Protein AF-A0A815U2B8-F1 (afdb_monomer_lite)

Radius of gyration: 17.74 Å; chains: 1; bounding box: 56×16×37 Å

Foldseek 3Di:
DFPDPPCVPPPVVVLLVCLQDQEDADEEEDEHEADDDPQVVVVVVSCVSNVNHNYYHYHYHYDYDVVNVPPPDDPVRVVVPPDD

Secondary structure (DSSP, 8-state):
------IIIIIHHHHHHTTT-SEEEEEEEEEESSS---HHHHHHHHHHH-TT-SEEEEEEEEEE-GGGSTTSPPHHHHHTT---

Organism: NCBI:txid392033

Sequence (84 aa):
MARTFYYNELILPLIYRMANLEELGLYFTAFVNETFIDGNSLKKDILNHMLQLKQFAFDIRSIMSIKNQMDLPSKEDIQQFTIY

Structure (mmCIF, N/CA/C/O backbone):
data_AF-A0A815U2B8-F1
#
_entry.id   AF-A0A815U2B8-F1
#
loop_
_atom_site.group_PDB
_atom_site.id
_atom_site.type_symbol
_atom_site.label_atom_id
_atom_site.label_alt_id
_atom_site.label_comp_id
_atom_site.label_asym_id
_atom_site.label_entity_id
_atom_site.label_seq_id
_atom_site.pdbx_PDB_ins_code
_atom_site.Cartn_x
_atom_site.Cartn_y
_atom_site.Cartn_z
_atom_site.occupancy
_atom_site.B_iso_or_equiv
_atom_site.auth_seq_id
_atom_site.auth_comp_id
_atom_site.auth_asym_id
_atom_site.auth_atom_id
_atom_site.pdbx_PDB_model_num
ATOM 1 N N . MET A 1 1 ? 6.331 2.933 -25.135 1.00 34.69 1 MET A N 1
ATOM 2 C CA . MET A 1 1 ? 5.341 3.398 -24.139 1.00 34.69 1 MET A CA 1
ATOM 3 C C . MET A 1 1 ? 5.705 2.793 -22.796 1.00 34.69 1 MET A C 1
ATOM 5 O O . MET A 1 1 ? 5.619 1.577 -22.653 1.00 34.69 1 MET A O 1
ATOM 9 N N . ALA A 1 2 ? 6.200 3.608 -21.863 1.00 39.38 2 ALA A N 1
ATOM 10 C CA . ALA A 1 2 ? 6.503 3.160 -20.509 1.00 39.38 2 ALA A CA 1
ATOM 11 C C . ALA A 1 2 ? 5.190 2.812 -19.792 1.00 39.38 2 ALA A C 1
ATOM 13 O O . ALA A 1 2 ? 4.252 3.606 -19.819 1.00 39.38 2 ALA A O 1
ATOM 14 N N . ARG A 1 3 ? 5.082 1.613 -19.205 1.00 45.94 3 ARG A N 1
ATOM 15 C CA . ARG A 1 3 ? 3.976 1.319 -18.286 1.00 45.94 3 ARG A CA 1
ATOM 16 C C . ARG A 1 3 ? 4.341 1.947 -16.953 1.00 45.94 3 ARG A C 1
ATOM 18 O O . ARG A 1 3 ? 5.145 1.404 -16.203 1.00 45.94 3 ARG A O 1
ATOM 25 N N . THR A 1 4 ? 3.811 3.139 -16.737 1.00 55.94 4 THR A N 1
ATOM 26 C CA . THR A 1 4 ? 3.951 3.898 -15.501 1.00 55.94 4 THR A CA 1
ATOM 27 C C . THR A 1 4 ? 3.223 3.163 -14.379 1.00 55.94 4 THR A C 1
ATOM 29 O O . THR A 1 4 ? 2.160 2.581 -14.584 1.00 55.94 4 THR A O 1
ATOM 32 N N . PHE A 1 5 ? 3.800 3.160 -13.184 1.00 68.19 5 PHE A N 1
ATOM 33 C CA . PHE A 1 5 ? 3.124 2.710 -11.974 1.00 68.19 5 PHE A CA 1
ATOM 34 C C . PHE A 1 5 ? 1.960 3.674 -11.665 1.00 68.19 5 PHE A C 1
ATOM 36 O O . PHE A 1 5 ? 2.182 4.774 -11.169 1.00 68.19 5 PHE A O 1
ATOM 43 N N . TYR A 1 6 ? 0.726 3.281 -12.008 1.00 74.94 6 TYR A N 1
ATOM 44 C CA . TYR A 1 6 ? -0.492 4.104 -11.879 1.00 74.94 6 TYR A CA 1
ATOM 45 C C . TYR A 1 6 ? -1.075 4.085 -10.460 1.00 74.94 6 TYR A C 1
ATOM 47 O O . TYR A 1 6 ? -2.213 3.664 -10.225 1.00 74.94 6 TYR A O 1
ATOM 55 N N . TYR A 1 7 ? -0.260 4.458 -9.479 1.00 79.06 7 TYR A N 1
ATOM 56 C CA . TYR A 1 7 ? -0.675 4.442 -8.081 1.00 79.06 7 TYR A CA 1
ATOM 57 C C . TYR A 1 7 ? -1.838 5.398 -7.816 1.00 79.06 7 TYR A C 1
ATOM 59 O O . TYR A 1 7 ? 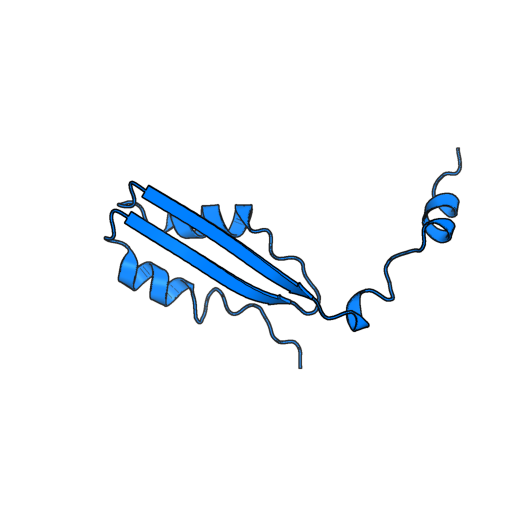-2.859 4.992 -7.259 1.00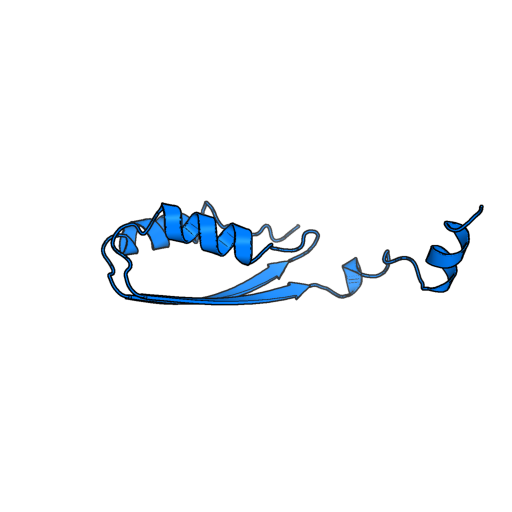 79.06 7 TYR A O 1
ATOM 67 N N . ASN A 1 8 ? -1.710 6.642 -8.272 1.00 81.00 8 ASN A N 1
ATOM 68 C CA . ASN A 1 8 ? -2.693 7.690 -8.014 1.00 81.00 8 ASN A CA 1
ATOM 69 C C . ASN A 1 8 ? -4.022 7.420 -8.727 1.00 81.00 8 ASN A C 1
ATOM 71 O O . ASN A 1 8 ? -5.084 7.742 -8.202 1.00 81.00 8 ASN A O 1
ATOM 75 N N . GLU A 1 9 ? -3.977 6.818 -9.914 1.00 85.88 9 GLU A N 1
ATOM 76 C CA . GLU A 1 9 ? -5.152 6.613 -10.755 1.00 85.88 9 GLU A CA 1
ATOM 77 C C . GLU A 1 9 ? -5.906 5.329 -10.408 1.00 85.88 9 GLU A C 1
ATOM 79 O O . GLU A 1 9 ? -7.130 5.289 -10.525 1.00 85.88 9 GLU A O 1
ATOM 84 N N . LEU A 1 10 ? -5.197 4.270 -9.999 1.00 83.19 10 LEU A N 1
ATOM 85 C CA . LEU A 1 10 ? -5.800 2.947 -9.811 1.00 83.19 10 LEU A CA 1
ATOM 86 C C . LEU A 1 10 ? -5.823 2.500 -8.353 1.00 83.19 10 LEU A C 1
ATOM 88 O O . LEU A 1 10 ? -6.827 1.951 -7.901 1.00 83.19 10 LEU A O 1
ATOM 92 N N . ILE A 1 11 ? -4.737 2.723 -7.614 1.00 84.69 11 ILE A N 1
ATOM 93 C CA . ILE A 1 11 ? -4.575 2.170 -6.266 1.00 84.69 11 ILE A CA 1
ATOM 94 C C . ILE A 1 11 ? -5.197 3.096 -5.229 1.00 84.69 11 ILE A C 1
ATOM 96 O O . ILE A 1 11 ? -6.032 2.654 -4.441 1.00 84.69 11 ILE A O 1
ATOM 100 N N . LEU A 1 12 ? -4.881 4.387 -5.273 1.00 88.69 12 LEU A N 1
ATOM 101 C CA . LEU A 1 12 ? -5.362 5.357 -4.294 1.00 88.69 12 LEU A CA 1
ATOM 102 C C . LEU A 1 12 ? -6.908 5.421 -4.194 1.00 88.69 12 LEU A C 1
ATOM 104 O O . LEU A 1 12 ? -7.431 5.385 -3.077 1.00 88.69 12 LEU A O 1
ATOM 108 N N . PRO A 1 13 ? -7.692 5.386 -5.294 1.00 92.19 13 PRO A N 1
ATOM 109 C CA . PRO A 1 13 ? -9.155 5.343 -5.203 1.00 92.19 13 PRO A CA 1
ATOM 110 C C . PRO A 1 13 ? -9.708 4.049 -4.590 1.00 92.19 13 PRO A C 1
ATOM 112 O O . PRO A 1 13 ? -10.828 4.034 -4.074 1.00 92.19 13 PRO A O 1
ATOM 115 N N . LEU A 1 14 ? -8.978 2.934 -4.684 1.00 89.75 14 LEU A N 1
ATOM 116 C CA . LEU A 1 14 ? -9.345 1.697 -3.989 1.00 89.75 14 LEU A CA 1
ATOM 117 C C . LEU A 1 14 ? -9.076 1.836 -2.493 1.00 89.75 14 LEU A C 1
ATOM 119 O O . LEU A 1 14 ? -9.933 1.471 -1.692 1.00 89.75 14 LEU A O 1
ATOM 123 N N . ILE A 1 15 ? -7.941 2.427 -2.123 1.00 91.12 15 ILE A N 1
ATOM 124 C CA . ILE A 1 15 ? -7.572 2.664 -0.723 1.00 91.12 15 ILE A CA 1
ATOM 125 C C . ILE A 1 15 ? -8.624 3.529 -0.034 1.00 91.12 15 ILE A C 1
ATOM 127 O O . ILE A 1 15 ? -9.114 3.153 1.027 1.00 91.12 15 ILE A O 1
ATOM 131 N N . TYR A 1 16 ? -9.060 4.620 -0.670 1.00 93.12 16 TYR A N 1
ATOM 132 C CA . TYR A 1 16 ? -10.117 5.469 -0.116 1.00 93.12 16 TYR A CA 1
ATOM 133 C C . TYR A 1 16 ? -11.437 4.727 0.098 1.00 93.12 16 TYR A C 1
ATOM 135 O O . TYR A 1 16 ? -12.096 4.923 1.115 1.00 93.12 16 TYR A O 1
ATOM 143 N N . ARG A 1 17 ? -11.817 3.835 -0.824 1.00 93.50 17 ARG A N 1
ATOM 144 C CA . ARG A 1 17 ? -13.023 3.003 -0.665 1.00 93.50 17 ARG A CA 1
ATOM 145 C C . ARG A 1 17 ? -12.907 2.006 0.487 1.00 93.50 17 ARG A C 1
ATOM 147 O O . ARG A 1 17 ? -13.924 1.600 1.039 1.00 93.50 17 ARG A O 1
ATOM 154 N N . MET A 1 18 ? -11.686 1.636 0.854 1.00 92.50 18 MET A N 1
ATOM 155 C CA . MET A 1 18 ? -11.372 0.702 1.932 1.00 92.50 18 MET A CA 1
ATOM 156 C C . MET A 1 18 ? -10.958 1.402 3.235 1.00 92.50 18 MET A C 1
ATOM 158 O O . MET A 1 18 ? -10.592 0.723 4.187 1.00 92.50 18 MET A O 1
ATOM 162 N N . ALA A 1 19 ? -11.020 2.735 3.317 1.00 92.31 19 ALA A N 1
ATOM 163 C CA . ALA A 1 19 ? -10.410 3.511 4.404 1.00 92.31 19 ALA A CA 1
ATOM 164 C C . ALA A 1 19 ? -10.930 3.180 5.820 1.00 92.31 19 ALA A C 1
ATOM 166 O O . ALA A 1 19 ? -10.247 3.468 6.801 1.00 92.31 19 ALA A O 1
ATOM 167 N N . ASN A 1 20 ? -12.113 2.565 5.923 1.00 94.62 20 ASN A N 1
ATOM 168 C CA . ASN A 1 20 ? -12.726 2.148 7.189 1.00 94.62 20 ASN A CA 1
ATOM 169 C C . ASN A 1 20 ? -12.439 0.681 7.567 1.00 94.62 20 ASN A C 1
ATOM 171 O O . ASN A 1 20 ? -13.032 0.166 8.511 1.00 94.62 20 ASN A O 1
ATOM 175 N N . LEU A 1 21 ? -11.600 -0.035 6.812 1.00 96.44 21 LEU A N 1
ATOM 176 C CA . LEU A 1 21 ? -11.199 -1.386 7.194 1.00 96.44 21 LEU A CA 1
ATOM 177 C C . LEU A 1 21 ? -10.314 -1.339 8.441 1.00 96.44 21 LEU A C 1
ATOM 179 O O . LEU A 1 21 ? -9.387 -0.538 8.527 1.00 96.44 21 LEU A O 1
ATOM 183 N N . GLU A 1 22 ? -10.564 -2.251 9.377 1.00 97.31 22 GLU A N 1
ATOM 184 C CA . GLU A 1 22 ? -9.674 -2.463 10.521 1.00 97.31 22 GLU A CA 1
ATOM 185 C C . GLU A 1 22 ? -8.540 -3.442 10.189 1.00 97.31 22 GLU A C 1
ATOM 187 O O . GLU A 1 22 ? -7.490 -3.423 10.829 1.00 97.31 22 GLU A O 1
ATOM 192 N N . GLU A 1 23 ? -8.722 -4.287 9.175 1.00 97.19 23 GLU A N 1
ATOM 193 C CA . GLU A 1 23 ? -7.747 -5.296 8.771 1.00 97.19 23 GLU A CA 1
ATOM 194 C C . GLU A 1 23 ? -7.649 -5.354 7.247 1.00 97.19 23 GLU A C 1
ATOM 196 O O . GLU A 1 23 ? -8.664 -5.407 6.548 1.00 97.19 23 GLU A O 1
ATOM 201 N N . LEU A 1 24 ? -6.422 -5.346 6.722 1.00 94.62 24 LEU A N 1
ATOM 202 C CA . LEU A 1 24 ? -6.166 -5.483 5.292 1.00 94.62 24 LEU A CA 1
ATOM 203 C C . LEU A 1 24 ? -4.900 -6.303 5.036 1.00 94.62 24 LEU A C 1
ATOM 205 O O . LEU A 1 24 ? -3.824 -6.011 5.558 1.00 94.62 24 LEU A O 1
ATOM 209 N N . GLY A 1 25 ? -5.036 -7.298 4.160 1.00 94.69 25 GLY A N 1
ATOM 210 C CA . GLY A 1 25 ? -3.921 -7.939 3.476 1.00 94.69 25 GLY A CA 1
ATOM 211 C C . GLY A 1 25 ? -3.831 -7.427 2.044 1.00 94.69 25 GLY A C 1
ATOM 212 O O . GLY A 1 25 ? -4.770 -7.603 1.269 1.00 94.69 25 GLY A O 1
ATOM 213 N N . LEU A 1 26 ? -2.712 -6.802 1.686 1.00 90.50 26 LEU A N 1
ATOM 214 C CA . LEU A 1 26 ? -2.462 -6.279 0.349 1.00 90.50 26 LEU A CA 1
ATOM 215 C C . LEU A 1 26 ? -1.218 -6.938 -0.251 1.00 90.50 26 LEU A C 1
ATOM 217 O O . LEU A 1 26 ? -0.097 -6.697 0.191 1.00 90.50 26 LEU A O 1
ATOM 221 N N . TYR A 1 27 ? -1.439 -7.745 -1.288 1.00 90.12 27 TYR A N 1
ATOM 222 C CA . TYR A 1 27 ? -0.386 -8.296 -2.135 1.00 90.12 27 TYR A CA 1
ATOM 223 C C . TYR A 1 27 ? -0.360 -7.536 -3.458 1.00 90.12 27 TYR A C 1
ATOM 225 O O . TYR A 1 27 ? -1.340 -7.542 -4.206 1.00 90.12 27 TYR A O 1
ATOM 233 N N . PHE A 1 28 ? 0.754 -6.874 -3.747 1.00 83.56 28 PHE A N 1
ATOM 234 C CA . PHE A 1 28 ? 0.887 -6.008 -4.906 1.00 83.56 28 PHE A CA 1
ATOM 235 C C . PHE A 1 28 ? 1.958 -6.527 -5.865 1.00 83.56 28 PHE A C 1
ATOM 237 O O . PHE A 1 28 ? 3.077 -6.826 -5.463 1.00 83.56 28 PHE A O 1
ATOM 244 N N . THR A 1 29 ? 1.641 -6.628 -7.155 1.00 84.88 29 THR A N 1
ATOM 245 C CA . THR A 1 29 ? 2.628 -6.965 -8.190 1.00 84.88 29 THR A CA 1
ATOM 246 C C . THR A 1 29 ? 2.648 -5.877 -9.249 1.00 84.88 29 THR A C 1
ATOM 248 O O . THR A 1 29 ? 1.616 -5.586 -9.852 1.00 84.88 29 THR A O 1
ATOM 251 N N . ALA A 1 30 ? 3.819 -5.296 -9.503 1.00 80.75 30 ALA A N 1
ATOM 252 C CA . ALA A 1 30 ? 3.996 -4.275 -10.528 1.00 80.75 30 ALA A CA 1
ATOM 253 C C . ALA A 1 30 ? 5.071 -4.659 -11.535 1.00 80.75 30 ALA A C 1
ATOM 255 O O . ALA A 1 30 ? 6.142 -5.141 -11.177 1.00 80.75 30 ALA A O 1
ATOM 256 N N . PHE A 1 31 ? 4.790 -4.367 -12.802 1.00 78.19 31 PHE A N 1
ATOM 257 C CA . PHE A 1 31 ? 5.802 -4.341 -13.846 1.00 78.19 31 PHE A CA 1
ATOM 258 C C . PHE A 1 31 ? 6.410 -2.946 -13.880 1.00 78.19 31 PHE A C 1
ATOM 260 O O . PHE A 1 31 ? 5.703 -1.977 -14.152 1.00 78.19 31 PHE A O 1
ATOM 267 N N . VAL A 1 32 ? 7.702 -2.851 -13.588 1.00 75.25 32 VAL A N 1
ATOM 268 C CA . VAL A 1 32 ? 8.434 -1.585 -13.572 1.00 75.25 32 VAL A CA 1
ATOM 269 C C . VAL A 1 32 ? 9.424 -1.560 -14.723 1.00 75.25 32 VAL A C 1
ATOM 271 O O . VAL A 1 32 ? 10.168 -2.516 -14.944 1.00 75.25 32 VAL A O 1
ATOM 274 N N . ASN A 1 33 ? 9.410 -0.470 -15.485 1.00 68.88 33 ASN A N 1
ATOM 275 C CA . ASN A 1 33 ? 10.335 -0.308 -16.597 1.00 68.88 33 ASN A CA 1
ATOM 276 C C . ASN A 1 33 ? 11.639 0.352 -16.131 1.00 68.88 33 ASN A C 1
ATOM 278 O O . ASN A 1 33 ? 12.698 -0.204 -16.380 1.00 68.88 33 ASN A O 1
ATOM 282 N N . GLU A 1 34 ? 11.588 1.493 -15.446 1.00 62.00 34 GLU A N 1
ATOM 283 C CA . GLU A 1 34 ? 12.786 2.337 -15.262 1.00 62.00 34 GLU A CA 1
ATOM 284 C C . GLU A 1 34 ? 13.116 2.645 -13.798 1.00 62.00 34 GLU A C 1
ATOM 286 O O . GLU A 1 34 ? 14.269 2.903 -13.469 1.00 62.00 34 GLU A O 1
ATOM 291 N N . THR A 1 35 ? 12.136 2.581 -12.897 1.00 65.00 35 THR A N 1
ATOM 292 C CA . THR A 1 35 ? 12.317 2.958 -11.492 1.00 65.00 35 THR A CA 1
ATOM 293 C C . THR A 1 35 ? 11.910 1.841 -10.547 1.00 65.00 35 THR A C 1
ATOM 295 O O . THR A 1 35 ? 10.887 1.175 -10.715 1.00 65.00 35 THR A O 1
ATOM 298 N N . PHE A 1 36 ? 12.740 1.628 -9.528 1.00 69.50 36 PHE A N 1
ATOM 299 C CA . PHE A 1 36 ? 12.412 0.744 -8.421 1.00 69.50 36 PHE A CA 1
ATOM 300 C C . PHE A 1 36 ? 11.246 1.336 -7.618 1.00 69.50 36 PHE A C 1
ATOM 302 O O . PHE A 1 36 ? 11.264 2.519 -7.278 1.00 69.50 36 PHE A O 1
ATOM 309 N N . ILE A 1 37 ? 10.241 0.517 -7.299 1.00 77.44 37 ILE A N 1
ATOM 310 C CA . ILE A 1 37 ? 9.202 0.905 -6.341 1.00 77.44 37 ILE A CA 1
ATOM 311 C C . ILE A 1 37 ? 9.741 0.626 -4.946 1.00 77.44 37 ILE A C 1
ATOM 313 O O . ILE A 1 37 ? 9.931 -0.532 -4.570 1.00 77.44 37 ILE A O 1
ATOM 317 N N . ASP A 1 38 ? 9.941 1.683 -4.166 1.00 83.12 38 ASP A N 1
ATOM 318 C CA . ASP A 1 38 ? 10.205 1.540 -2.743 1.00 83.12 38 ASP A CA 1
ATOM 319 C C . ASP A 1 38 ? 8.926 1.091 -2.022 1.00 83.12 38 ASP A C 1
ATOM 321 O O . ASP A 1 38 ? 8.030 1.882 -1.711 1.00 83.12 38 ASP A O 1
ATOM 325 N N . GLY A 1 39 ? 8.861 -0.212 -1.749 1.00 85.81 39 GLY A N 1
ATOM 326 C CA . GLY A 1 39 ? 7.759 -0.839 -1.031 1.00 85.81 39 GLY A CA 1
ATOM 327 C C . GLY A 1 39 ? 7.506 -0.248 0.355 1.00 85.81 39 GLY A C 1
ATOM 328 O O . GLY A 1 39 ? 6.358 -0.214 0.788 1.00 85.81 39 GLY A O 1
ATOM 329 N N . ASN A 1 40 ? 8.529 0.264 1.046 1.00 88.69 40 ASN A N 1
ATOM 330 C CA . ASN A 1 40 ? 8.350 0.870 2.366 1.00 88.69 40 ASN A CA 1
ATOM 331 C C . ASN A 1 40 ? 7.702 2.246 2.266 1.00 88.69 40 ASN A C 1
ATOM 333 O O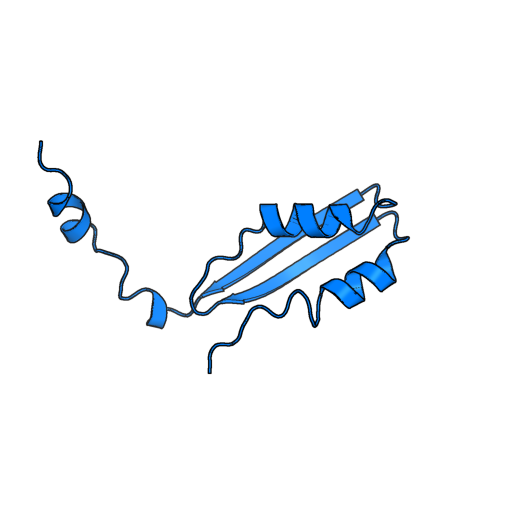 . ASN A 1 40 ? 6.815 2.563 3.060 1.00 88.69 40 ASN A O 1
ATOM 337 N N . SER A 1 41 ? 8.132 3.054 1.298 1.00 87.81 41 SER A N 1
ATOM 338 C CA . SER A 1 41 ? 7.509 4.350 1.024 1.00 87.81 41 SER A CA 1
ATOM 339 C C . SER A 1 41 ? 6.051 4.173 0.609 1.00 87.81 41 SER A C 1
ATOM 341 O O . SER A 1 41 ? 5.176 4.827 1.170 1.00 87.81 41 SER A O 1
ATOM 343 N N . LEU A 1 42 ? 5.771 3.203 -0.267 1.00 87.62 42 LEU A N 1
ATOM 344 C CA . LEU A 1 42 ? 4.407 2.856 -0.661 1.00 87.62 42 LEU A CA 1
ATOM 345 C C . LEU A 1 42 ? 3.568 2.400 0.539 1.00 87.62 42 LEU A C 1
ATOM 347 O O . LEU A 1 42 ? 2.483 2.918 0.766 1.00 87.62 42 LEU A O 1
ATOM 351 N N . LYS A 1 43 ? 4.088 1.485 1.362 1.00 92.50 43 LYS A N 1
ATOM 352 C CA . LYS A 1 43 ? 3.406 1.013 2.575 1.00 92.50 43 LYS A CA 1
ATOM 353 C C . LYS A 1 43 ? 3.024 2.165 3.509 1.00 92.50 43 LYS A C 1
ATOM 355 O O . LYS A 1 43 ? 1.912 2.178 4.030 1.00 92.50 43 LYS A O 1
ATOM 360 N N . LYS A 1 44 ? 3.938 3.113 3.737 1.00 92.94 44 LYS A N 1
ATOM 361 C CA . LYS A 1 44 ? 3.685 4.293 4.580 1.00 92.94 44 LYS A CA 1
ATOM 362 C C . LYS A 1 44 ? 2.58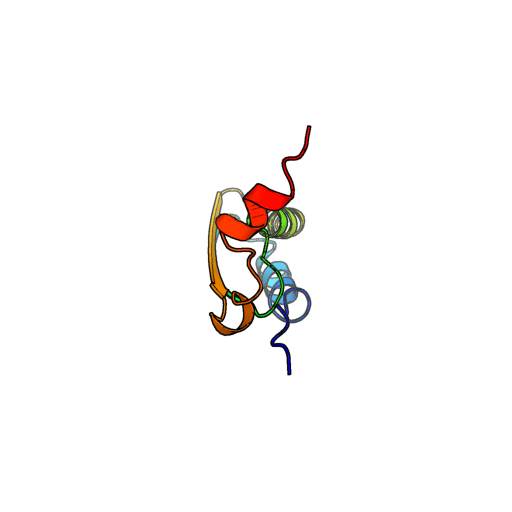5 5.170 4.000 1.00 92.94 44 LYS A C 1
ATOM 364 O O . LYS A 1 44 ? 1.708 5.590 4.743 1.00 92.94 44 LYS A O 1
ATOM 369 N N . ASP A 1 45 ? 2.622 5.411 2.695 1.00 91.25 45 ASP A N 1
ATOM 370 C CA . ASP A 1 45 ? 1.620 6.233 2.024 1.00 91.25 45 ASP A CA 1
ATOM 371 C C . ASP A 1 45 ? 0.214 5.627 2.149 1.00 91.25 45 ASP A C 1
ATOM 373 O O . ASP A 1 45 ? -0.724 6.299 2.566 1.00 91.25 45 ASP A O 1
ATOM 377 N N . ILE A 1 46 ? 0.091 4.313 1.947 1.00 91.19 46 ILE A N 1
ATOM 378 C CA . ILE A 1 46 ? -1.163 3.579 2.161 1.00 91.19 46 ILE A CA 1
ATOM 379 C C . ILE A 1 46 ? -1.667 3.737 3.602 1.00 91.19 46 ILE A C 1
ATOM 381 O O . ILE A 1 46 ? -2.839 4.043 3.825 1.00 91.19 46 ILE A O 1
ATOM 385 N N . LEU A 1 47 ? -0.784 3.561 4.588 1.00 93.81 47 LEU A N 1
ATOM 386 C CA . LEU A 1 47 ? -1.137 3.694 6.003 1.00 93.81 47 LEU A CA 1
ATOM 387 C C . LEU A 1 47 ? -1.602 5.110 6.364 1.00 93.81 47 LEU A C 1
ATOM 389 O O . LEU A 1 47 ? -2.498 5.253 7.192 1.00 93.81 47 LEU A O 1
ATOM 393 N N . ASN A 1 48 ? -1.070 6.146 5.710 1.00 94.44 48 ASN A N 1
ATOM 394 C CA . ASN A 1 48 ? -1.519 7.526 5.920 1.00 94.44 48 ASN A CA 1
ATOM 395 C C . ASN A 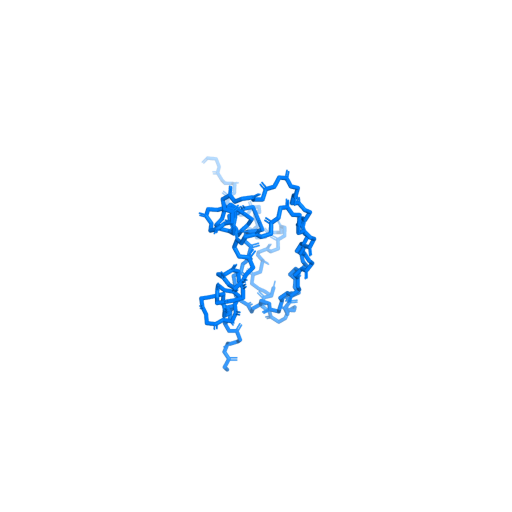1 48 ? -2.982 7.743 5.497 1.00 94.44 48 ASN A C 1
ATOM 397 O O . ASN A 1 48 ? -3.639 8.656 5.995 1.00 94.44 48 ASN A O 1
ATOM 401 N N . HIS A 1 49 ? -3.501 6.911 4.594 1.00 93.31 49 HIS A N 1
ATOM 402 C CA . HIS A 1 49 ? -4.882 6.981 4.122 1.00 93.31 49 HIS A CA 1
ATOM 403 C C . HIS A 1 49 ? -5.838 6.042 4.871 1.00 93.31 49 HIS A C 1
ATOM 405 O O . HIS A 1 49 ? -7.050 6.248 4.823 1.00 93.31 49 HIS A O 1
ATOM 411 N N . MET A 1 50 ? -5.323 5.032 5.576 1.00 94.12 50 MET A N 1
ATOM 412 C CA . MET A 1 50 ? -6.118 4.000 6.249 1.00 94.12 50 MET A CA 1
ATOM 413 C C . MET A 1 50 ? -5.997 4.109 7.771 1.00 94.12 50 MET A C 1
ATOM 415 O O . MET A 1 50 ? -5.473 3.228 8.444 1.00 94.12 50 MET A O 1
ATOM 419 N N . LEU A 1 51 ? -6.493 5.212 8.329 1.00 94.69 51 LEU A N 1
ATOM 420 C CA . LEU A 1 51 ? -6.310 5.546 9.749 1.00 94.69 51 LEU A CA 1
ATOM 421 C C . LEU A 1 51 ? -7.030 4.600 10.725 1.00 94.69 51 LEU A C 1
ATOM 423 O O . LEU A 1 51 ? -6.690 4.573 11.904 1.00 94.69 51 LEU A O 1
ATOM 427 N N . GLN A 1 52 ? -8.030 3.846 10.260 1.00 95.31 52 GLN A N 1
ATOM 428 C CA . GLN A 1 52 ? -8.770 2.883 11.089 1.00 95.31 52 GLN A CA 1
ATOM 429 C C . GLN A 1 52 ? -8.123 1.493 11.116 1.00 95.31 52 GLN A C 1
ATOM 431 O O . GLN A 1 52 ? -8.572 0.615 11.854 1.00 95.31 52 GLN A O 1
ATOM 436 N N . LEU A 1 53 ? -7.060 1.292 10.335 1.00 96.00 53 LEU A N 1
ATOM 437 C CA . LEU A 1 53 ? -6.430 -0.005 10.179 1.00 96.00 53 LEU A CA 1
ATOM 438 C C . LEU A 1 53 ? -5.638 -0.379 11.439 1.00 96.00 53 LEU A C 1
ATOM 440 O O . LEU A 1 53 ? -4.706 0.312 11.847 1.00 96.00 53 LEU A O 1
ATOM 444 N N . LYS A 1 54 ? -5.994 -1.508 12.043 1.00 95.94 54 LYS A N 1
ATOM 445 C CA . LYS A 1 54 ? -5.323 -2.116 13.199 1.00 95.94 54 LYS A CA 1
ATOM 446 C C . LYS A 1 54 ? -4.322 -3.181 12.766 1.00 95.94 54 LYS A C 1
ATOM 448 O O . LYS A 1 54 ? -3.286 -3.340 13.406 1.00 95.94 54 LYS A O 1
ATOM 453 N N . GLN A 1 55 ? -4.614 -3.899 11.678 1.00 96.56 55 GLN A N 1
ATOM 454 C CA . GLN A 1 55 ? -3.738 -4.939 11.139 1.00 96.56 55 GLN A CA 1
ATOM 455 C C . GLN A 1 55 ? -3.471 -4.717 9.653 1.00 96.56 55 GLN A C 1
ATOM 457 O O . GLN A 1 55 ? -4.396 -4.733 8.841 1.00 96.56 55 GLN A O 1
ATOM 462 N N . PHE A 1 56 ? -2.194 -4.552 9.292 1.00 95.00 56 PHE A N 1
ATOM 463 C CA . PHE A 1 56 ? -1.774 -4.407 7.899 1.00 95.00 56 PHE A CA 1
ATOM 464 C C . PHE A 1 56 ? -0.724 -5.445 7.510 1.00 95.00 56 PHE A C 1
ATOM 466 O O . PHE A 1 56 ? 0.437 -5.353 7.924 1.00 95.00 56 PHE A O 1
ATOM 473 N N . ALA A 1 57 ? -1.110 -6.388 6.655 1.00 95.75 57 ALA A N 1
ATOM 474 C CA . ALA A 1 57 ? -0.169 -7.240 5.944 1.00 95.75 57 ALA A CA 1
ATOM 475 C C . ALA A 1 57 ? 0.065 -6.654 4.549 1.00 95.75 57 ALA A C 1
ATOM 477 O O . ALA A 1 57 ? -0.877 -6.445 3.788 1.00 95.75 57 ALA A O 1
ATOM 478 N N . PHE A 1 58 ? 1.323 -6.377 4.217 1.00 93.25 58 PHE A N 1
ATOM 479 C CA . PHE A 1 58 ? 1.698 -5.772 2.944 1.00 93.25 58 PHE A CA 1
ATOM 480 C C . PHE A 1 58 ? 2.889 -6.510 2.354 1.00 93.25 58 PHE A C 1
ATOM 482 O O . PHE A 1 58 ? 3.923 -6.624 3.015 1.00 93.25 58 PHE A O 1
ATOM 489 N N . ASP A 1 59 ? 2.737 -6.966 1.118 1.00 92.50 59 ASP A N 1
ATOM 490 C CA . ASP A 1 59 ? 3.800 -7.577 0.333 1.00 92.50 59 ASP A CA 1
ATOM 491 C C . ASP A 1 59 ? 3.774 -7.011 -1.090 1.00 92.50 59 ASP A C 1
ATOM 493 O O . ASP A 1 59 ? 2.710 -6.772 -1.672 1.00 92.50 59 ASP A O 1
ATOM 497 N N . ILE A 1 60 ? 4.959 -6.766 -1.639 1.00 87.69 60 ILE A N 1
ATOM 498 C CA . ILE A 1 60 ? 5.134 -6.192 -2.965 1.00 87.69 60 ILE A CA 1
ATOM 499 C C . ILE A 1 60 ? 6.182 -6.959 -3.753 1.00 87.69 60 ILE A C 1
ATOM 501 O O . ILE A 1 60 ? 7.321 -7.151 -3.330 1.00 87.69 60 ILE A O 1
ATOM 505 N N . ARG A 1 61 ? 5.804 -7.307 -4.979 1.00 86.88 61 ARG A N 1
ATOM 506 C CA . ARG A 1 61 ? 6.684 -7.893 -5.975 1.00 86.88 61 ARG A CA 1
ATOM 507 C C . ARG A 1 61 ? 6.812 -6.972 -7.179 1.00 86.88 61 ARG A C 1
ATOM 509 O O . ARG A 1 61 ? 5.871 -6.784 -7.947 1.00 86.88 61 ARG A O 1
ATOM 516 N N . SER A 1 62 ? 8.013 -6.454 -7.384 1.00 82.00 62 SER A N 1
ATOM 517 C CA . SER A 1 62 ? 8.353 -5.695 -8.587 1.00 82.00 62 SER A CA 1
ATOM 518 C C . SER A 1 62 ? 8.994 -6.624 -9.615 1.00 82.00 62 SER A C 1
ATOM 520 O O . SER A 1 62 ? 9.941 -7.348 -9.309 1.00 82.00 62 SER A O 1
ATOM 522 N N . ILE A 1 63 ? 8.474 -6.617 -10.838 1.00 81.38 63 ILE A N 1
ATOM 523 C CA . ILE A 1 63 ? 9.004 -7.363 -11.977 1.00 81.38 63 ILE A CA 1
ATOM 524 C C . ILE A 1 63 ? 9.610 -6.348 -12.940 1.00 81.38 63 ILE A C 1
ATOM 526 O O . ILE A 1 63 ? 8.897 -5.524 -13.511 1.00 81.38 63 ILE A O 1
ATOM 530 N N . MET A 1 64 ? 10.927 -6.407 -13.113 1.00 74.69 64 MET A N 1
ATOM 531 C CA . MET A 1 64 ? 11.663 -5.524 -14.015 1.00 74.69 64 MET A CA 1
ATOM 532 C C . MET A 1 64 ? 12.034 -6.264 -15.301 1.00 74.69 64 MET A C 1
ATOM 534 O O . MET A 1 64 ? 12.409 -7.437 -15.270 1.00 74.69 64 MET A O 1
ATOM 538 N N . SER A 1 65 ? 11.931 -5.583 -16.441 1.00 71.12 65 SER A N 1
ATOM 539 C CA . SER A 1 65 ? 12.404 -6.122 -17.719 1.00 71.12 65 SER A CA 1
ATOM 540 C C . SER A 1 65 ? 13.935 -6.110 -17.775 1.00 71.12 65 SER A C 1
ATOM 542 O O . SER A 1 65 ? 14.550 -5.060 -17.605 1.00 71.12 65 SER A O 1
ATOM 544 N N . ILE A 1 66 ? 14.547 -7.254 -18.100 1.00 63.94 66 ILE A N 1
ATOM 545 C CA . ILE A 1 66 ? 16.009 -7.419 -18.255 1.00 63.94 66 ILE A CA 1
ATOM 546 C C . ILE A 1 66 ? 16.591 -6.467 -19.316 1.00 63.94 66 ILE A C 1
ATOM 548 O O . ILE A 1 66 ? 17.747 -6.068 -19.220 1.00 63.94 66 ILE A O 1
ATOM 552 N N . LYS A 1 67 ? 15.787 -6.030 -20.298 1.00 62.94 67 LYS A N 1
ATOM 553 C CA . LYS A 1 67 ? 16.231 -5.052 -21.309 1.00 62.94 67 LYS A CA 1
ATOM 554 C C . LYS A 1 67 ? 16.683 -3.715 -20.707 1.00 62.94 67 LYS A C 1
ATOM 556 O O . LYS A 1 67 ? 17.478 -3.036 -21.337 1.00 62.94 67 LYS A O 1
ATOM 561 N N . ASN A 1 68 ? 16.224 -3.381 -19.501 1.00 55.47 68 ASN A N 1
ATOM 562 C CA . ASN A 1 68 ? 16.560 -2.137 -18.806 1.00 55.47 68 ASN A CA 1
ATOM 563 C C . ASN A 1 68 ? 17.660 -2.330 -17.741 1.00 55.47 68 ASN A C 1
ATOM 565 O O . ASN A 1 68 ? 17.985 -1.397 -17.019 1.00 55.47 68 ASN A O 1
ATOM 569 N N . GLN A 1 69 ? 18.226 -3.540 -17.629 1.00 54.62 69 GLN A N 1
ATOM 570 C CA . GLN A 1 69 ? 19.351 -3.864 -16.740 1.00 54.62 69 GLN A CA 1
ATOM 571 C C . GLN A 1 69 ? 20.706 -3.893 -17.463 1.00 54.62 69 GLN A C 1
ATOM 573 O O . GLN A 1 69 ? 21.726 -4.092 -16.810 1.00 54.62 69 GLN A O 1
ATOM 578 N N . MET A 1 70 ? 20.739 -3.709 -18.789 1.00 54.78 70 MET A N 1
ATOM 579 C CA . MET A 1 70 ? 21.993 -3.743 -19.560 1.00 54.78 70 MET A CA 1
ATOM 580 C C . MET A 1 70 ? 22.919 -2.544 -19.293 1.00 54.78 70 MET A C 1
ATOM 582 O O . MET A 1 70 ? 24.083 -2.618 -19.663 1.00 54.78 70 MET A O 1
ATOM 586 N N . ASP A 1 71 ? 22.436 -1.506 -18.602 1.00 54.69 71 ASP A N 1
ATOM 587 C CA . ASP A 1 71 ? 23.240 -0.351 -18.168 1.00 54.69 71 ASP A CA 1
ATOM 588 C C . ASP A 1 71 ? 23.696 -0.451 -16.699 1.00 54.69 71 ASP A C 1
ATOM 590 O O . ASP A 1 71 ? 24.114 0.540 -16.100 1.00 54.69 71 ASP A O 1
ATOM 594 N N . LEU A 1 72 ? 23.597 -1.628 -16.069 1.00 56.22 72 LEU A N 1
ATOM 595 C CA . LEU A 1 72 ? 24.250 -1.834 -14.777 1.00 56.22 72 LEU A CA 1
ATOM 596 C C . LEU A 1 72 ? 25.759 -1.968 -15.026 1.00 56.22 72 LEU A C 1
ATOM 598 O O . LEU A 1 72 ? 26.152 -2.908 -15.721 1.00 56.22 72 LEU A O 1
ATOM 602 N N . PRO A 1 73 ? 26.604 -1.076 -14.473 1.00 57.03 73 PRO A N 1
ATOM 603 C CA . PRO A 1 73 ? 28.045 -1.209 -14.611 1.00 57.03 73 PRO A C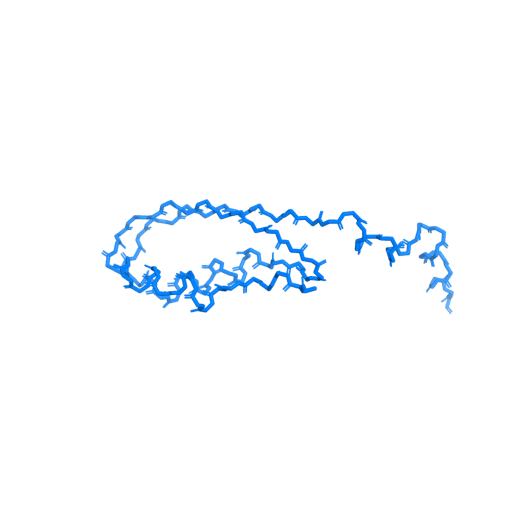A 1
ATOM 604 C C . PRO A 1 73 ? 28.465 -2.587 -14.103 1.00 57.03 73 PRO A C 1
ATOM 606 O O . PRO A 1 73 ? 28.062 -3.032 -13.020 1.00 57.03 73 PRO A O 1
ATOM 609 N N . SER A 1 74 ? 29.245 -3.281 -14.923 1.00 62.06 74 SER A N 1
ATOM 610 C CA . SER A 1 74 ? 29.841 -4.558 -14.564 1.00 62.06 74 SER A CA 1
ATOM 611 C C . SER A 1 74 ? 30.715 -4.394 -13.314 1.00 62.06 74 SER A C 1
ATOM 613 O O . SER A 1 74 ? 31.109 -3.287 -12.930 1.00 62.06 74 SER A O 1
ATOM 615 N N . LYS A 1 75 ? 31.049 -5.499 -12.638 1.00 58.22 75 LYS A N 1
ATOM 616 C CA . LYS A 1 75 ? 32.022 -5.438 -11.533 1.00 58.22 75 LYS A CA 1
ATOM 617 C C . LYS A 1 75 ? 33.362 -4.851 -11.996 1.00 58.22 75 LYS A C 1
ATOM 619 O O . LYS A 1 75 ? 34.040 -4.233 -11.176 1.00 58.22 75 LYS A O 1
ATOM 624 N N . GLU A 1 76 ? 33.718 -5.014 -13.272 1.00 59.19 76 GLU A N 1
ATOM 625 C CA . GLU A 1 76 ? 34.885 -4.372 -13.875 1.00 59.19 76 GLU A CA 1
ATOM 626 C C . GLU A 1 76 ? 34.739 -2.840 -13.981 1.00 59.19 76 GLU A C 1
ATOM 628 O O . GLU A 1 76 ? 35.699 -2.123 -13.697 1.00 59.19 76 GLU A O 1
ATOM 633 N N . ASP A 1 77 ? 33.547 -2.320 -14.286 1.00 57.66 77 ASP A N 1
ATOM 634 C CA . ASP A 1 77 ? 33.287 -0.872 -14.376 1.00 57.66 77 ASP A CA 1
ATOM 635 C C . ASP A 1 77 ? 33.311 -0.182 -12.997 1.00 57.66 77 ASP A C 1
ATOM 637 O O . ASP A 1 77 ? 33.765 0.954 -12.865 1.00 57.66 77 ASP A O 1
ATOM 641 N N . ILE A 1 78 ? 32.884 -0.877 -11.934 1.00 60.47 78 ILE A N 1
ATOM 642 C CA . ILE A 1 78 ? 32.900 -0.352 -10.552 1.00 60.47 78 ILE A CA 1
ATOM 643 C C . ILE A 1 78 ? 34.336 -0.203 -10.016 1.00 60.47 78 ILE A C 1
ATOM 645 O O . ILE A 1 78 ? 34.612 0.704 -9.228 1.00 60.47 78 ILE A O 1
ATOM 649 N N . GLN A 1 79 ? 35.277 -1.044 -10.462 1.00 55.12 79 GLN A N 1
ATOM 650 C CA . GLN A 1 79 ? 36.681 -0.941 -10.044 1.00 55.12 79 GLN A CA 1
ATOM 651 C C . GLN A 1 79 ? 37.400 0.290 -10.615 1.00 55.12 79 GLN A C 1
ATOM 653 O O . GLN A 1 79 ? 38.376 0.733 -10.014 1.00 55.12 79 GLN A O 1
ATOM 658 N N . GLN A 1 80 ? 36.908 0.898 -11.700 1.00 54.22 80 GLN A N 1
ATOM 659 C CA . GLN A 1 80 ? 37.514 2.118 -12.251 1.00 54.22 80 GLN A CA 1
ATOM 660 C C . GLN A 1 80 ? 37.175 3.394 -11.463 1.00 54.22 80 GLN A C 1
ATOM 662 O O . GLN A 1 80 ? 37.884 4.388 -11.593 1.00 54.22 80 GLN A O 1
ATOM 667 N N . PHE A 1 81 ? 36.145 3.374 -10.609 1.00 52.88 81 PHE A N 1
ATOM 668 C CA . PHE A 1 81 ? 35.771 4.521 -9.766 1.00 52.88 81 PHE A CA 1
ATOM 669 C C . PHE A 1 81 ? 36.404 4.503 -8.368 1.00 52.88 81 PHE A C 1
ATOM 671 O O . PHE A 1 81 ? 36.188 5.431 -7.592 1.00 52.88 81 PHE A O 1
ATOM 678 N N . THR A 1 82 ? 37.211 3.488 -8.039 1.00 45.88 82 THR A N 1
ATOM 679 C CA . THR A 1 82 ? 38.054 3.508 -6.834 1.00 45.88 82 THR A CA 1
ATOM 680 C C . THR A 1 82 ? 39.478 3.884 -7.231 1.00 45.88 82 THR A C 1
ATOM 682 O O . THR A 1 82 ? 40.340 3.026 -7.398 1.00 45.88 82 THR A O 1
ATOM 685 N N . ILE A 1 83 ? 39.717 5.181 -7.409 1.00 45.72 83 ILE A N 1
ATOM 686 C CA . ILE A 1 83 ? 41.066 5.753 -7.429 1.00 45.72 83 ILE A CA 1
ATOM 687 C C . ILE A 1 83 ? 41.193 6.610 -6.162 1.00 45.72 83 ILE A C 1
ATOM 689 O O . ILE A 1 83 ? 40.265 7.345 -5.832 1.00 45.72 83 ILE A O 1
ATOM 693 N N . TYR A 1 84 ? 42.308 6.398 -5.456 1.00 43.19 84 TYR A N 1
ATOM 694 C CA . TYR A 1 84 ? 42.764 7.027 -4.209 1.00 43.19 84 TYR A CA 1
ATOM 695 C C . TYR A 1 84 ? 42.471 8.523 -4.058 1.00 43.19 84 TYR A C 1
ATOM 697 O O . TYR A 1 84 ? 42.661 9.265 -5.048 1.00 43.19 84 TYR A O 1
#

pLDDT: mean 77.82, std 17.18, range [34.69, 97.31]